Protein AF-A0A9E2QT73-F1 (afdb_monomer_lite)

pLDDT: mean 78.77, std 15.33, range [34.16, 94.44]

Structure (mmCIF, N/CA/C/O backbone):
data_AF-A0A9E2QT73-F1
#
_entry.id   AF-A0A9E2QT73-F1
#
loop_
_atom_site.group_PDB
_atom_site.id
_atom_site.type_symbol
_atom_site.label_atom_id
_atom_site.label_alt_id
_atom_site.label_comp_id
_atom_site.label_asym_id
_atom_site.label_entity_id
_atom_site.label_seq_id
_atom_site.pdbx_PDB_ins_code
_atom_site.Cartn_x
_atom_site.Cartn_y
_atom_site.Cartn_z
_atom_site.occupancy
_atom_site.B_iso_or_equiv
_atom_site.auth_seq_id
_atom_site.auth_comp_id
_atom_site.auth_asym_id
_atom_site.auth_atom_id
_atom_site.pdbx_PDB_model_num
ATOM 1 N N . MET A 1 1 ? 11.100 -9.241 -37.546 1.00 39.06 1 MET A N 1
ATOM 2 C CA . MET A 1 1 ? 12.299 -9.135 -36.689 1.00 39.06 1 MET A CA 1
ATOM 3 C C . MET A 1 1 ? 12.905 -7.767 -36.918 1.00 39.06 1 MET A C 1
ATOM 5 O O . MET A 1 1 ? 13.403 -7.531 -38.006 1.00 39.06 1 MET A O 1
ATOM 9 N N . SER A 1 2 ? 12.812 -6.866 -35.944 1.00 38.25 2 SER A N 1
ATOM 10 C CA . SER A 1 2 ? 13.601 -5.634 -35.948 1.00 38.25 2 SER A CA 1
ATOM 11 C C . SER A 1 2 ? 14.080 -5.405 -34.523 1.00 38.25 2 SER A C 1
ATOM 13 O O . SER A 1 2 ? 13.276 -5.146 -33.632 1.00 38.25 2 SER A O 1
ATOM 15 N N . LEU A 1 3 ? 15.379 -5.610 -34.315 1.00 46.97 3 LEU A N 1
ATOM 16 C CA . LEU A 1 3 ? 16.094 -5.148 -33.136 1.00 46.97 3 LEU A CA 1
ATOM 17 C C . LEU A 1 3 ? 16.350 -3.652 -33.320 1.00 46.97 3 LEU A C 1
ATOM 19 O O . LEU A 1 3 ? 16.903 -3.250 -34.341 1.00 46.97 3 LEU A O 1
ATOM 23 N N . ALA A 1 4 ? 16.018 -2.854 -32.312 1.00 46.84 4 ALA A N 1
ATOM 24 C CA . ALA A 1 4 ? 16.634 -1.553 -32.111 1.00 46.84 4 ALA A CA 1
ATOM 25 C C . ALA A 1 4 ? 16.942 -1.405 -30.619 1.00 46.84 4 ALA A C 1
ATOM 27 O O . ALA A 1 4 ? 16.081 -1.056 -29.817 1.00 46.84 4 ALA A O 1
ATOM 28 N N . ALA A 1 5 ? 18.185 -1.721 -30.268 1.00 57.91 5 ALA A N 1
ATOM 29 C CA . ALA A 1 5 ? 18.839 -1.241 -29.064 1.00 57.91 5 ALA A CA 1
ATOM 30 C C . ALA A 1 5 ? 20.018 -0.373 -29.521 1.00 57.91 5 ALA A C 1
ATOM 32 O O . ALA A 1 5 ? 20.923 -0.885 -30.174 1.00 57.91 5 ALA A O 1
ATOM 33 N N . CYS A 1 6 ? 19.957 0.930 -29.238 1.00 47.75 6 CYS A N 1
ATOM 34 C CA . CYS A 1 6 ? 21.064 1.901 -29.187 1.00 47.75 6 CYS A CA 1
ATOM 35 C C . CYS A 1 6 ? 20.409 3.266 -28.912 1.00 47.75 6 CYS A C 1
ATOM 37 O O . CYS A 1 6 ? 19.557 3.670 -29.690 1.00 47.75 6 CYS A O 1
ATOM 39 N N . GLY A 1 7 ? 20.684 4.050 -27.877 1.00 37.28 7 GLY A N 1
ATOM 40 C CA . GLY A 1 7 ? 21.705 4.073 -26.837 1.00 37.28 7 GLY A CA 1
ATOM 41 C C . GLY A 1 7 ? 21.760 5.520 -26.311 1.00 37.28 7 GLY A C 1
ATOM 42 O O . GLY A 1 7 ? 21.420 6.440 -27.051 1.00 37.28 7 GLY A O 1
ATOM 43 N N . GLY A 1 8 ? 22.182 5.743 -25.066 1.00 35.12 8 GLY A N 1
ATOM 44 C CA . GLY A 1 8 ? 22.506 7.092 -24.579 1.00 35.12 8 GLY A CA 1
ATOM 45 C C . GLY A 1 8 ? 22.304 7.244 -23.077 1.00 35.12 8 GLY A C 1
ATOM 46 O O . GLY A 1 8 ? 21.203 7.040 -22.592 1.00 35.12 8 GLY A O 1
ATOM 47 N N . GLY A 1 9 ? 23.385 7.548 -22.358 1.00 40.97 9 GLY A N 1
ATOM 48 C CA . GLY A 1 9 ? 23.463 7.583 -20.897 1.00 40.97 9 GLY A CA 1
ATOM 49 C C . GLY A 1 9 ? 22.450 8.498 -20.197 1.00 40.97 9 GLY A C 1
ATOM 50 O O . GLY A 1 9 ? 22.12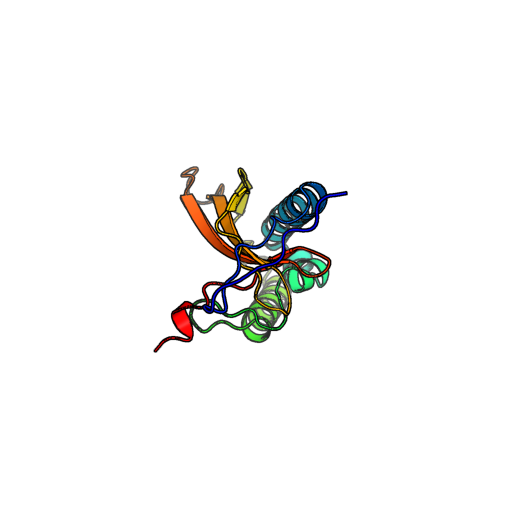6 9.581 -20.676 1.00 40.97 9 GLY A O 1
ATOM 51 N N . GLY A 1 10 ? 22.010 8.027 -19.032 1.00 42.69 10 GLY A N 1
ATOM 52 C CA . GLY A 1 10 ? 20.944 8.578 -18.199 1.00 42.69 10 GLY A CA 1
ATOM 53 C C . GLY A 1 10 ? 20.121 7.395 -17.702 1.00 42.69 10 GLY A C 1
ATOM 54 O O . GLY A 1 10 ? 19.388 6.799 -18.479 1.00 42.69 10 GLY A O 1
ATOM 55 N N . ASN A 1 11 ? 20.327 6.965 -16.458 1.00 47.38 11 ASN A N 1
ATOM 56 C CA . ASN A 1 11 ? 19.984 5.611 -15.988 1.00 47.38 11 ASN A CA 1
ATOM 57 C C . ASN A 1 11 ? 18.475 5.341 -15.798 1.00 47.38 11 ASN A C 1
ATOM 59 O O . ASN A 1 11 ? 18.111 4.316 -15.232 1.00 47.38 11 ASN A O 1
ATOM 63 N N . ASP A 1 12 ? 17.616 6.208 -16.330 1.00 50.91 12 ASP A N 1
ATOM 64 C CA . ASP A 1 12 ? 16.164 6.149 -16.215 1.00 50.91 12 ASP A CA 1
ATOM 65 C C . ASP A 1 12 ? 15.554 5.922 -17.602 1.00 50.91 12 ASP A C 1
ATOM 67 O O . ASP A 1 12 ? 15.065 6.836 -18.267 1.00 50.91 12 ASP A O 1
ATOM 71 N N . GLN A 1 13 ? 15.615 4.681 -18.086 1.00 58.97 13 GLN A N 1
ATOM 72 C CA . GLN A 1 13 ? 14.913 4.316 -19.316 1.00 58.97 13 GLN A CA 1
ATOM 73 C C . GLN A 1 13 ? 13.409 4.294 -19.037 1.00 58.97 13 GLN A C 1
ATOM 75 O O . GLN A 1 13 ? 12.972 3.696 -18.049 1.00 58.97 13 GLN A O 1
ATOM 80 N N . ALA A 1 14 ? 12.613 4.900 -19.925 1.00 66.25 14 ALA A N 1
ATOM 81 C CA . ALA A 1 14 ? 11.158 4.796 -19.868 1.00 66.25 14 ALA A CA 1
ATOM 82 C C . ALA A 1 14 ? 10.763 3.311 -19.784 1.00 66.25 14 ALA A C 1
ATOM 84 O O . ALA A 1 14 ? 11.056 2.512 -20.678 1.00 66.25 14 ALA A O 1
ATOM 85 N N . GLY A 1 15 ? 10.153 2.927 -18.664 1.00 69.31 15 GLY A N 1
ATOM 86 C CA . GLY A 1 15 ? 9.705 1.566 -18.426 1.00 69.31 15 GLY A CA 1
ATOM 87 C C . GLY A 1 15 ? 8.422 1.312 -19.203 1.00 69.31 15 GLY A C 1
ATOM 88 O O . GLY A 1 15 ? 7.517 2.145 -19.206 1.00 69.31 15 GLY A O 1
ATOM 89 N N . SER A 1 16 ? 8.311 0.149 -19.848 1.00 76.94 16 SER A N 1
ATOM 90 C CA . SER A 1 16 ? 7.001 -0.287 -20.343 1.00 76.94 16 SER A CA 1
ATOM 91 C C . SER A 1 16 ? 6.042 -0.405 -19.153 1.00 76.94 16 SER A C 1
ATOM 93 O O . SER A 1 16 ? 6.441 -0.945 -18.121 1.00 76.94 16 SER A O 1
ATOM 95 N N . PRO A 1 17 ? 4.802 0.095 -19.247 1.00 78.19 17 PRO A N 1
ATOM 96 C CA . PRO A 1 17 ? 3.877 0.036 -18.126 1.00 78.19 17 PRO A CA 1
ATOM 97 C C . PRO A 1 17 ? 3.588 -1.424 -17.724 1.00 78.19 17 PRO A C 1
ATOM 99 O O . PRO A 1 17 ? 3.612 -2.313 -18.585 1.00 78.19 17 PRO A O 1
ATOM 102 N N . PRO A 1 18 ? 3.294 -1.690 -16.437 1.00 84.69 18 PRO A N 1
ATOM 103 C CA . PRO A 1 18 ? 2.876 -3.011 -15.977 1.00 84.69 18 PRO A CA 1
ATOM 104 C C . PRO A 1 18 ? 1.661 -3.535 -16.761 1.00 84.69 18 PRO A C 1
ATOM 106 O O . PRO A 1 18 ? 0.837 -2.739 -17.225 1.00 84.69 18 PRO A O 1
ATOM 109 N N . PRO A 1 19 ? 1.488 -4.864 -16.884 1.00 86.25 19 PRO A N 1
ATOM 110 C CA . PRO A 1 19 ? 0.315 -5.430 -17.539 1.00 86.25 19 PRO A CA 1
ATOM 111 C C . PRO A 1 19 ? -0.967 -4.990 -16.822 1.00 86.25 19 PRO A C 1
ATOM 113 O O . PRO A 1 19 ? -1.040 -4.978 -15.591 1.00 86.25 19 PRO A O 1
ATOM 116 N N . SER A 1 20 ? -2.011 -4.674 -17.591 1.00 84.69 20 SER A N 1
ATOM 117 C CA . SER A 1 20 ? -3.290 -4.165 -17.066 1.00 84.69 20 SER A CA 1
ATOM 118 C C . SER A 1 20 ? -3.957 -5.108 -16.053 1.00 84.69 20 SER A C 1
ATOM 120 O O . SER A 1 20 ? -4.644 -4.657 -15.133 1.00 84.69 20 SER A O 1
ATOM 122 N N . SER A 1 21 ? -3.717 -6.417 -16.164 1.00 86.56 21 SER A N 1
ATOM 123 C CA . SER A 1 21 ? -4.156 -7.424 -15.192 1.00 86.56 21 SER A CA 1
ATOM 124 C C . SER A 1 21 ? -3.488 -7.266 -13.820 1.00 86.56 21 SER A C 1
ATOM 126 O O . SER A 1 21 ? -4.153 -7.413 -12.797 1.00 86.56 21 SER A O 1
ATOM 128 N N . ALA A 1 22 ? -2.198 -6.923 -13.770 1.00 87.50 22 ALA A N 1
ATOM 129 C CA . ALA A 1 22 ? -1.494 -6.680 -12.512 1.00 87.50 22 ALA A CA 1
ATOM 130 C C . ALA A 1 22 ? -1.978 -5.387 -11.847 1.00 87.50 22 ALA A C 1
ATOM 132 O O . ALA A 1 22 ? -2.186 -5.365 -10.635 1.00 87.50 22 ALA A O 1
ATOM 133 N N . VAL A 1 23 ? -2.222 -4.341 -12.646 1.00 84.69 23 VAL A N 1
ATOM 134 C CA . VAL A 1 23 ? -2.773 -3.070 -12.154 1.00 84.69 23 VAL A CA 1
ATOM 135 C C . VAL A 1 23 ? -4.158 -3.286 -11.555 1.00 84.69 23 VAL A C 1
ATOM 137 O O . VAL A 1 23 ? -4.369 -2.953 -10.398 1.00 84.69 23 VAL A O 1
ATOM 140 N N . SER A 1 24 ? -5.074 -3.920 -12.290 1.00 86.69 24 SER A N 1
ATOM 141 C CA . SER A 1 24 ? -6.435 -4.193 -11.800 1.00 86.69 24 SER A CA 1
ATOM 142 C C . SER A 1 24 ? -6.459 -5.081 -10.553 1.00 86.69 24 SER A C 1
ATOM 144 O O . SER A 1 24 ? -7.199 -4.786 -9.616 1.00 86.69 24 SER A O 1
ATOM 146 N N . THR A 1 25 ? -5.616 -6.118 -10.501 1.00 90.25 25 THR A N 1
ATOM 147 C CA . THR A 1 25 ? -5.480 -6.979 -9.314 1.00 90.25 25 THR A CA 1
ATOM 148 C C . THR A 1 25 ? -5.025 -6.172 -8.101 1.00 90.25 25 THR A C 1
ATOM 150 O O . THR A 1 25 ? -5.616 -6.279 -7.028 1.00 90.25 25 THR A O 1
ATOM 153 N N . PHE A 1 26 ? -4.006 -5.329 -8.271 1.00 89.56 26 PHE A N 1
ATOM 154 C CA . PHE A 1 26 ? -3.506 -4.476 -7.201 1.00 89.56 26 PHE A CA 1
ATOM 155 C C . PHE A 1 26 ? -4.533 -3.431 -6.760 1.00 89.56 26 PHE A C 1
ATOM 157 O O . PHE A 1 26 ? -4.752 -3.277 -5.564 1.00 89.56 26 PHE A O 1
ATOM 164 N N . SER A 1 27 ? -5.207 -2.754 -7.693 1.00 86.06 27 SER A N 1
ATOM 165 C CA . SER A 1 27 ? -6.247 -1.770 -7.376 1.00 86.06 27 SER A CA 1
ATOM 166 C C . SER A 1 27 ? -7.388 -2.389 -6.569 1.00 86.06 27 SER A C 1
ATOM 168 O O . SER A 1 27 ? -7.825 -1.803 -5.582 1.00 86.06 27 SER A O 1
ATOM 170 N N . ALA A 1 28 ? -7.838 -3.589 -6.948 1.00 86.88 28 ALA A N 1
ATOM 171 C CA . ALA A 1 28 ? -8.863 -4.318 -6.207 1.00 86.88 28 ALA A CA 1
ATOM 172 C C . ALA A 1 28 ? -8.372 -4.720 -4.807 1.00 86.88 28 ALA A C 1
ATOM 174 O O . ALA A 1 28 ? -9.081 -4.516 -3.820 1.00 86.88 28 ALA A O 1
ATOM 175 N N . ALA A 1 29 ? -7.144 -5.237 -4.704 1.00 88.94 29 ALA A N 1
ATOM 176 C CA . ALA A 1 29 ? -6.550 -5.621 -3.428 1.00 88.94 29 ALA A CA 1
ATOM 177 C C . ALA A 1 29 ? -6.371 -4.414 -2.493 1.00 88.94 29 ALA A C 1
ATOM 179 O O . ALA A 1 29 ? -6.749 -4.490 -1.327 1.00 88.94 29 ALA A O 1
ATOM 180 N N . LEU A 1 30 ? -5.889 -3.280 -3.006 1.00 87.62 30 LEU A N 1
ATOM 181 C CA . LEU A 1 30 ? -5.723 -2.044 -2.244 1.00 87.62 30 LEU A CA 1
ATOM 182 C C . LEU A 1 30 ? -7.066 -1.481 -1.773 1.00 87.62 30 LEU A C 1
ATOM 184 O O . LEU A 1 30 ? -7.213 -1.214 -0.586 1.00 87.62 30 LEU A O 1
ATOM 188 N N . ALA A 1 31 ? -8.063 -1.374 -2.656 1.00 83.81 31 ALA A N 1
ATOM 189 C CA . ALA A 1 31 ? -9.395 -0.901 -2.280 1.00 83.81 31 ALA A CA 1
ATOM 190 C C . ALA A 1 31 ? -10.047 -1.805 -1.219 1.00 83.81 31 ALA A C 1
ATOM 192 O O . ALA A 1 31 ? -10.559 -1.313 -0.215 1.00 83.81 31 ALA A O 1
ATOM 193 N N . SER A 1 32 ? -9.977 -3.129 -1.401 1.00 84.12 32 SER A N 1
ATOM 194 C CA . SER A 1 32 ? -10.517 -4.088 -0.429 1.00 84.12 32 SER A CA 1
ATOM 195 C C . SER A 1 32 ? -9.777 -4.049 0.911 1.00 84.12 32 SER A C 1
ATOM 197 O O . SER A 1 32 ? -10.399 -4.153 1.965 1.00 84.12 32 SER A O 1
ATOM 199 N N . GLY A 1 33 ? -8.458 -3.855 0.879 1.00 85.81 33 GLY A N 1
ATOM 200 C CA . GLY A 1 33 ? -7.627 -3.768 2.068 1.00 85.81 33 GLY A CA 1
ATOM 201 C C . GLY A 1 33 ? -7.896 -2.505 2.877 1.00 85.81 33 GLY A C 1
ATOM 202 O O . GLY A 1 33 ? -8.052 -2.600 4.089 1.00 85.81 33 GLY A O 1
ATOM 203 N N . VAL A 1 34 ? -8.034 -1.353 2.210 1.00 83.62 34 VAL A N 1
ATOM 204 C CA . VAL A 1 34 ? -8.408 -0.086 2.857 1.00 83.62 34 VAL A CA 1
ATOM 205 C C . VAL A 1 34 ? -9.799 -0.192 3.489 1.00 83.62 34 VAL A C 1
ATOM 207 O O . VAL A 1 34 ? -9.956 0.172 4.650 1.00 83.62 34 VAL A O 1
ATOM 210 N N . ALA A 1 35 ? -10.779 -0.771 2.787 1.00 80.62 35 ALA A N 1
ATOM 211 C CA . ALA A 1 35 ? -12.110 -1.006 3.349 1.00 80.62 35 ALA A CA 1
ATOM 212 C C . ALA A 1 35 ? -12.081 -1.949 4.569 1.00 80.62 35 ALA A C 1
ATOM 214 O O . ALA A 1 35 ? -12.852 -1.781 5.510 1.00 80.62 35 ALA A O 1
ATOM 215 N N . ALA A 1 36 ? -11.172 -2.929 4.591 1.00 82.44 36 ALA A N 1
ATOM 216 C CA . ALA A 1 36 ? -11.045 -3.866 5.705 1.00 82.44 36 ALA A CA 1
ATOM 217 C C . ALA A 1 36 ? -10.451 -3.236 6.981 1.00 82.44 36 ALA A C 1
ATOM 219 O O . ALA A 1 36 ? -10.651 -3.794 8.067 1.00 82.44 36 ALA A O 1
ATOM 220 N N . LEU A 1 37 ? -9.759 -2.088 6.886 1.00 83.06 37 LEU A N 1
ATOM 221 C CA . LEU A 1 37 ? -9.132 -1.408 8.033 1.00 83.06 37 LEU A CA 1
ATOM 222 C C . LEU A 1 37 ? -10.133 -1.001 9.115 1.00 83.06 37 LEU A C 1
ATOM 224 O O . LEU A 1 37 ? -9.748 -0.825 10.264 1.00 83.06 37 LEU A O 1
ATOM 228 N N . SER A 1 38 ? -11.425 -0.943 8.799 1.00 78.38 38 SER A N 1
ATOM 229 C CA . SER A 1 38 ? -12.483 -0.703 9.779 1.00 78.38 38 SER A CA 1
ATOM 230 C C . SER A 1 38 ? -12.716 -1.859 10.762 1.00 78.38 38 SER A C 1
ATOM 232 O O . SER A 1 38 ? -13.680 -1.844 11.523 1.00 78.38 38 SER A O 1
ATOM 234 N N . SER A 1 39 ? -11.893 -2.906 10.719 1.00 79.06 39 SER A N 1
ATOM 235 C CA . SER A 1 39 ? -11.992 -4.075 11.586 1.00 79.06 39 SER A CA 1
ATOM 236 C C . SER A 1 39 ? -10.618 -4.483 12.113 1.00 79.06 39 SER A C 1
ATOM 238 O O . SER A 1 39 ? -9.620 -4.406 11.397 1.00 79.06 39 SER A O 1
ATOM 240 N N . ALA A 1 40 ? -10.566 -5.018 13.338 1.00 79.81 40 ALA A N 1
ATOM 241 C CA . ALA A 1 40 ? -9.328 -5.546 13.920 1.00 79.81 40 ALA A CA 1
ATOM 242 C C . ALA A 1 40 ? -8.669 -6.627 13.037 1.00 79.81 40 ALA A C 1
ATOM 244 O O . ALA A 1 40 ? -7.446 -6.694 12.935 1.00 79.81 40 ALA A O 1
ATOM 245 N N . ALA A 1 41 ? -9.475 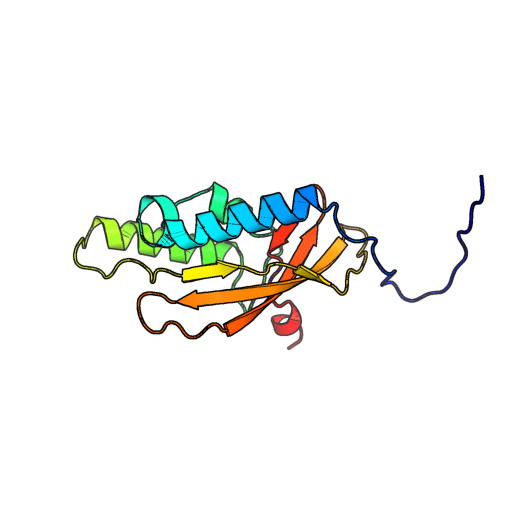-7.448 12.355 1.00 82.00 41 ALA A N 1
ATOM 246 C CA . ALA A 1 41 ? -8.980 -8.469 11.435 1.00 82.00 41 ALA A CA 1
ATOM 247 C C . ALA A 1 41 ? -8.327 -7.867 10.180 1.00 82.00 41 ALA A C 1
ATOM 249 O O . ALA A 1 41 ? -7.288 -8.352 9.736 1.00 82.00 41 ALA A O 1
ATOM 250 N N . GLY A 1 42 ? -8.910 -6.806 9.615 1.00 83.56 42 GLY A N 1
ATOM 251 C CA . GLY A 1 42 ? -8.326 -6.120 8.464 1.00 83.56 42 GLY A CA 1
ATOM 252 C C . GLY A 1 42 ? -7.072 -5.324 8.818 1.00 83.56 42 GLY A C 1
ATOM 253 O O . GLY A 1 42 ? -6.108 -5.360 8.057 1.00 83.56 42 GLY A O 1
ATOM 254 N N . LEU A 1 43 ? -7.030 -4.708 10.005 1.00 82.12 43 LEU A N 1
ATOM 255 C CA . LEU A 1 43 ? -5.833 -4.048 10.543 1.00 82.12 43 LEU A CA 1
ATOM 256 C C . LEU A 1 43 ? -4.648 -5.024 10.688 1.00 82.12 43 LEU A C 1
ATOM 258 O O . LEU A 1 43 ? -3.507 -4.662 10.416 1.00 82.12 43 LEU A O 1
ATOM 262 N N . ALA A 1 44 ? -4.907 -6.286 11.041 1.00 85.12 44 ALA A N 1
ATOM 263 C CA . ALA A 1 44 ? -3.888 -7.334 11.156 1.00 85.12 44 ALA A CA 1
ATOM 264 C C . ALA A 1 44 ? -3.635 -8.126 9.850 1.00 85.12 44 ALA A C 1
ATOM 266 O O . ALA A 1 44 ? -2.977 -9.170 9.869 1.00 85.12 44 ALA A O 1
ATOM 267 N N . SER A 1 45 ? -4.161 -7.675 8.706 1.00 88.62 45 SER A N 1
ATOM 268 C CA . SER A 1 45 ? -4.114 -8.440 7.456 1.00 88.62 45 SER A CA 1
ATOM 269 C C . SER A 1 45 ? -2.708 -8.515 6.852 1.00 88.62 45 SER A C 1
ATOM 271 O O . SER A 1 45 ? -2.163 -7.531 6.344 1.00 88.62 45 SER A O 1
ATOM 273 N N . ALA A 1 46 ? -2.150 -9.728 6.793 1.00 89.19 46 ALA A N 1
ATOM 274 C CA . ALA A 1 46 ? -0.897 -9.992 6.082 1.00 89.19 46 ALA A CA 1
ATOM 275 C C . ALA A 1 46 ? -1.006 -9.708 4.572 1.00 89.19 46 ALA A C 1
ATOM 277 O O . ALA A 1 46 ? -0.029 -9.288 3.953 1.00 89.19 46 ALA A O 1
ATOM 278 N N . ALA A 1 47 ? -2.194 -9.892 3.985 1.00 89.56 47 ALA A N 1
ATOM 279 C CA . ALA A 1 47 ? -2.441 -9.573 2.581 1.00 89.56 47 ALA A CA 1
ATOM 280 C C . ALA A 1 47 ? -2.365 -8.061 2.326 1.00 89.56 47 ALA A C 1
ATOM 282 O O . ALA A 1 47 ? -1.800 -7.641 1.320 1.00 89.56 47 ALA A O 1
ATOM 283 N N . PHE A 1 48 ? -2.860 -7.241 3.261 1.00 89.12 48 PHE A N 1
ATOM 284 C CA . PHE A 1 48 ? -2.715 -5.788 3.173 1.00 89.12 48 PHE A CA 1
ATOM 285 C C . PHE A 1 48 ? -1.254 -5.361 3.352 1.00 89.12 48 PHE A C 1
ATOM 287 O O . PHE A 1 48 ? -0.745 -4.547 2.586 1.00 89.12 48 PHE A O 1
ATOM 294 N N . ALA A 1 49 ? -0.535 -5.974 4.297 1.00 91.06 49 ALA A N 1
ATOM 295 C CA . ALA A 1 49 ? 0.889 -5.711 4.499 1.00 91.06 49 ALA A CA 1
ATOM 296 C C . ALA A 1 49 ? 1.756 -6.080 3.273 1.00 91.06 49 ALA A C 1
ATOM 298 O O . ALA A 1 49 ? 2.790 -5.455 3.028 1.00 91.06 49 ALA A O 1
ATOM 299 N N . ASP A 1 50 ? 1.364 -7.082 2.484 1.00 92.94 50 ASP A N 1
ATOM 300 C CA . ASP A 1 50 ? 2.068 -7.496 1.261 1.00 92.94 50 ASP A CA 1
ATOM 301 C C . ASP A 1 50 ? 1.881 -6.525 0.078 1.00 92.94 50 ASP A C 1
ATOM 303 O O . ASP A 1 50 ? 2.681 -6.550 -0.863 1.00 92.94 50 ASP A O 1
ATOM 307 N N . LEU A 1 51 ? 0.912 -5.602 0.163 1.00 92.44 51 LEU A N 1
ATOM 308 C CA . LEU A 1 51 ? 0.777 -4.497 -0.791 1.00 92.44 51 LEU A CA 1
ATOM 309 C C . LEU A 1 51 ? 1.914 -3.481 -0.680 1.00 92.44 51 LEU A C 1
ATOM 311 O O . LEU A 1 51 ? 2.141 -2.743 -1.631 1.00 92.44 51 LEU A O 1
ATOM 315 N N . PHE A 1 52 ? 2.634 -3.434 0.443 1.00 93.19 52 PHE A N 1
ATOM 316 C CA . PHE A 1 52 ? 3.771 -2.537 0.641 1.00 93.19 52 PHE A CA 1
ATOM 317 C C . PHE A 1 52 ? 5.066 -3.201 0.173 1.00 93.19 52 PHE A C 1
ATOM 319 O O . PHE A 1 52 ? 5.372 -4.339 0.556 1.00 93.19 52 PHE A O 1
ATOM 326 N N . ASP A 1 53 ? 5.854 -2.482 -0.620 1.00 93.75 53 ASP A N 1
ATOM 327 C CA . ASP A 1 53 ? 7.197 -2.897 -1.012 1.00 93.75 53 ASP A CA 1
ATOM 328 C C . ASP A 1 53 ? 8.116 -2.981 0.215 1.00 93.75 53 ASP A C 1
ATOM 330 O O . ASP A 1 53 ? 7.903 -2.308 1.226 1.00 93.75 53 ASP A O 1
ATOM 334 N N . ALA A 1 54 ? 9.143 -3.830 0.150 1.00 90.50 54 ALA A N 1
ATOM 335 C CA . ALA A 1 54 ? 10.129 -3.929 1.225 1.00 90.50 54 ALA A CA 1
ATOM 336 C C . ALA A 1 54 ? 10.854 -2.591 1.452 1.00 90.50 54 ALA A C 1
ATOM 338 O O . ALA A 1 54 ? 11.168 -2.257 2.593 1.00 90.50 54 ALA A O 1
ATOM 339 N N . ASN A 1 55 ? 11.030 -1.811 0.382 1.00 89.50 55 ASN A N 1
ATOM 340 C CA . ASN A 1 55 ? 11.647 -0.489 0.402 1.00 89.50 55 ASN A CA 1
ATOM 341 C C . ASN A 1 55 ? 10.614 0.642 0.528 1.00 89.50 55 ASN A C 1
ATOM 343 O O . ASN A 1 55 ? 10.920 1.783 0.187 1.00 89.50 55 ASN A O 1
ATOM 347 N N . PHE A 1 56 ? 9.387 0.346 0.973 1.00 90.94 56 PHE A N 1
ATOM 348 C CA . PHE A 1 56 ? 8.376 1.381 1.154 1.00 90.94 56 PHE A CA 1
ATOM 349 C C . PHE A 1 56 ? 8.874 2.470 2.107 1.00 90.94 56 PHE A C 1
ATOM 351 O O . PHE A 1 56 ? 9.272 2.174 3.241 1.00 90.94 56 PHE A O 1
ATOM 358 N N . LEU A 1 57 ? 8.784 3.714 1.645 1.00 89.50 57 LEU A N 1
ATOM 359 C CA . LEU A 1 57 ? 9.076 4.914 2.409 1.00 89.50 57 LEU A CA 1
ATOM 360 C C . LEU A 1 57 ? 8.155 6.038 1.938 1.00 89.50 57 LEU A C 1
ATOM 362 O O . LEU A 1 57 ? 8.134 6.371 0.756 1.00 89.50 57 LEU A O 1
ATOM 366 N N . ASP A 1 58 ? 7.402 6.604 2.874 1.00 86.25 58 ASP A N 1
ATOM 367 C CA . ASP A 1 58 ? 6.507 7.733 2.630 1.00 86.25 58 ASP A CA 1
ATOM 368 C C . ASP A 1 58 ? 6.503 8.637 3.865 1.00 86.25 58 ASP A C 1
ATOM 370 O O . ASP A 1 58 ? 6.197 8.169 4.962 1.00 86.25 58 ASP A O 1
ATOM 374 N N . ALA A 1 59 ? 6.917 9.900 3.731 1.00 83.88 59 ALA A N 1
ATOM 375 C CA . ALA A 1 59 ? 7.012 10.848 4.849 1.00 83.88 59 ALA A CA 1
ATOM 376 C C . ALA A 1 59 ? 7.702 10.262 6.111 1.00 83.88 59 ALA A C 1
ATOM 378 O O . ALA A 1 59 ? 7.178 10.335 7.225 1.00 83.88 59 ALA A O 1
ATOM 379 N N . ALA A 1 60 ? 8.869 9.627 5.931 1.00 83.44 60 ALA A N 1
ATOM 380 C CA . ALA A 1 60 ? 9.634 8.911 6.968 1.00 83.44 60 ALA A CA 1
ATOM 381 C C . ALA A 1 60 ? 8.951 7.665 7.582 1.00 83.44 60 ALA A C 1
ATOM 383 O O . ALA A 1 60 ? 9.478 7.058 8.520 1.00 83.44 60 ALA A O 1
ATOM 384 N N . ARG A 1 61 ? 7.802 7.229 7.053 1.00 86.75 61 ARG A N 1
ATOM 385 C CA . ARG A 1 61 ? 7.147 5.970 7.426 1.00 86.75 61 ARG A CA 1
ATOM 386 C C . ARG A 1 61 ? 7.648 4.837 6.549 1.00 86.75 61 ARG A C 1
ATOM 388 O O . ARG A 1 61 ? 7.434 4.822 5.344 1.00 86.75 61 ARG A O 1
ATOM 395 N N . THR A 1 62 ? 8.284 3.859 7.180 1.00 91.56 62 THR A N 1
ATOM 396 C CA . THR A 1 62 ? 8.673 2.597 6.542 1.00 91.56 62 THR A CA 1
ATOM 397 C C . THR A 1 62 ? 7.538 1.583 6.605 1.00 91.56 62 THR A C 1
ATOM 399 O O . THR A 1 62 ? 6.651 1.699 7.460 1.00 91.56 62 THR A O 1
ATOM 402 N N . LYS A 1 63 ? 7.609 0.525 5.784 1.00 91.12 63 LYS A N 1
ATOM 403 C CA . LYS A 1 63 ? 6.665 -0.605 5.850 1.00 91.12 63 LYS A CA 1
ATOM 404 C C . LYS A 1 63 ? 6.506 -1.121 7.279 1.00 91.12 63 LYS A C 1
ATOM 406 O O . LYS A 1 63 ? 5.387 -1.266 7.757 1.00 91.12 63 LYS A O 1
ATOM 411 N N . SER A 1 64 ? 7.631 -1.332 7.965 1.00 90.75 64 SER A N 1
ATOM 412 C CA . SER A 1 64 ? 7.662 -1.786 9.358 1.00 90.75 64 SER A CA 1
ATOM 413 C C . SER A 1 64 ? 6.854 -0.860 10.267 1.00 90.75 64 SER A C 1
ATOM 415 O O . SER A 1 64 ? 5.967 -1.325 10.980 1.00 90.75 64 SER A O 1
ATOM 417 N N . SER A 1 65 ? 7.078 0.456 10.172 1.00 91.12 65 SER A N 1
ATOM 418 C CA . SER A 1 65 ? 6.360 1.431 10.998 1.00 91.12 65 SER A CA 1
ATOM 419 C C . SER A 1 65 ? 4.850 1.452 10.732 1.00 91.12 65 SER A C 1
ATOM 421 O O . SER A 1 65 ? 4.076 1.544 11.682 1.00 91.12 65 SER A O 1
ATOM 423 N N . VAL A 1 66 ? 4.428 1.302 9.470 1.00 89.44 66 VAL A N 1
ATOM 424 C CA . VAL A 1 66 ? 3.008 1.221 9.097 1.00 89.44 66 VAL A CA 1
ATOM 425 C C . VAL A 1 66 ? 2.396 -0.059 9.657 1.00 89.44 66 VAL A C 1
ATOM 427 O O . VAL A 1 66 ? 1.392 -0.002 10.358 1.00 89.44 66 VAL A O 1
ATOM 430 N N . THR A 1 67 ? 3.025 -1.214 9.428 1.00 90.88 67 THR A N 1
ATOM 431 C CA . THR A 1 67 ? 2.508 -2.500 9.921 1.00 90.88 67 THR A CA 1
ATOM 432 C C . THR A 1 67 ? 2.469 -2.579 11.447 1.00 90.88 67 THR A C 1
ATOM 434 O O . THR A 1 67 ? 1.533 -3.146 12.002 1.00 90.88 67 THR A O 1
ATOM 437 N N . ALA A 1 68 ? 3.439 -1.972 12.139 1.00 90.19 68 ALA A N 1
ATOM 438 C CA . ALA A 1 68 ? 3.454 -1.906 13.596 1.00 90.19 68 ALA A CA 1
ATOM 439 C C . ALA A 1 68 ? 2.325 -1.017 14.135 1.00 90.19 68 ALA A C 1
ATOM 441 O O . ALA A 1 68 ? 1.672 -1.393 15.105 1.00 90.19 68 ALA A O 1
ATOM 442 N N . ALA A 1 69 ? 2.058 0.126 13.491 1.00 88.75 69 ALA A N 1
ATOM 443 C CA . ALA A 1 69 ? 0.935 0.988 13.850 1.00 88.75 69 ALA A CA 1
ATOM 444 C C . ALA A 1 69 ? -0.407 0.268 13.648 1.00 88.75 69 ALA A C 1
ATOM 446 O O . ALA A 1 69 ? -1.222 0.239 14.563 1.00 88.75 69 ALA A O 1
ATOM 447 N N . LEU A 1 70 ? -0.601 -0.399 12.506 1.00 87.88 70 LEU A N 1
ATOM 448 C CA . LEU A 1 70 ? -1.815 -1.179 12.244 1.00 87.88 70 LEU A CA 1
ATOM 449 C C . LEU A 1 70 ? -2.011 -2.312 13.266 1.00 87.88 70 LEU A C 1
ATOM 451 O O . LEU A 1 70 ? -3.123 -2.530 13.735 1.00 87.88 70 LEU A O 1
ATOM 455 N N . ALA A 1 71 ? -0.939 -3.003 13.669 1.00 87.69 71 ALA A N 1
ATOM 456 C CA . ALA A 1 71 ? -1.004 -4.042 14.698 1.00 87.69 71 ALA A CA 1
ATOM 457 C C . ALA A 1 71 ? -1.334 -3.483 16.095 1.00 87.69 71 ALA A C 1
ATOM 459 O O . ALA A 1 71 ? -2.067 -4.117 16.862 1.00 87.69 71 ALA A O 1
ATOM 460 N N . ALA A 1 72 ? -0.816 -2.297 16.427 1.00 86.62 72 ALA A N 1
ATOM 461 C CA . ALA A 1 72 ? -1.152 -1.601 17.665 1.00 86.62 72 ALA A CA 1
ATOM 462 C C . ALA A 1 72 ? -2.636 -1.201 17.685 1.00 86.62 72 ALA A C 1
ATOM 464 O O . ALA A 1 72 ? -3.323 -1.490 18.663 1.00 86.62 72 ALA A O 1
ATOM 465 N N . GLU A 1 73 ? -3.151 -0.647 16.583 1.00 84.38 73 GLU A N 1
ATOM 466 C CA . GLU A 1 73 ? -4.574 -0.316 16.426 1.00 84.38 73 GLU A CA 1
ATOM 467 C C . GLU A 1 73 ? -5.464 -1.563 16.476 1.00 84.38 73 GLU A C 1
ATOM 469 O O . GLU A 1 73 ? -6.490 -1.569 17.152 1.00 84.38 73 GLU A O 1
ATOM 474 N N . ALA A 1 74 ? -5.052 -2.666 15.840 1.00 84.50 74 ALA A N 1
ATOM 475 C CA . ALA A 1 74 ? -5.773 -3.935 15.920 1.00 84.50 74 ALA A CA 1
ATOM 476 C C . ALA A 1 74 ? -5.890 -4.428 17.371 1.00 84.50 74 ALA A C 1
ATOM 478 O O . ALA A 1 74 ? -6.952 -4.887 17.789 1.00 84.50 74 ALA A O 1
ATOM 479 N N . SER A 1 75 ? -4.807 -4.304 18.146 1.00 84.44 75 SER A N 1
ATOM 480 C CA . SER A 1 75 ? -4.776 -4.681 19.563 1.00 84.44 75 SER A CA 1
ATOM 481 C C . SER A 1 75 ? -5.646 -3.748 20.411 1.00 84.44 75 SER A C 1
ATOM 483 O O . SER A 1 75 ? -6.368 -4.211 21.292 1.00 84.44 75 SER A O 1
ATOM 485 N N . ALA A 1 76 ? -5.625 -2.442 20.127 1.00 81.56 76 ALA A N 1
ATOM 486 C CA . ALA A 1 76 ? -6.455 -1.446 20.802 1.00 81.56 76 ALA A CA 1
ATOM 487 C C . ALA A 1 76 ? -7.956 -1.681 20.545 1.00 81.56 76 ALA A C 1
ATOM 489 O O . ALA A 1 76 ? -8.748 -1.70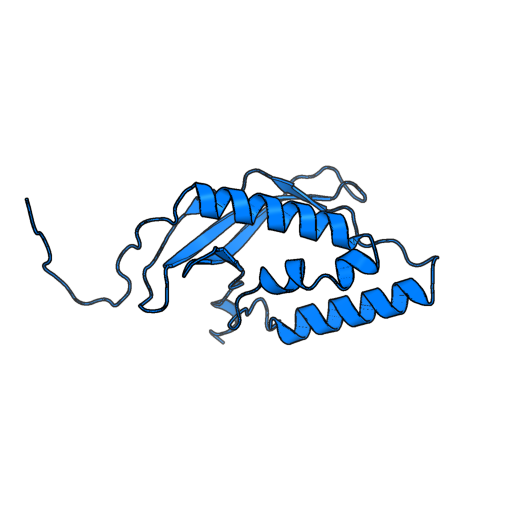0 21.487 1.00 81.56 76 ALA A O 1
ATOM 490 N N . ALA A 1 77 ? -8.336 -1.962 19.296 1.00 77.06 77 ALA A N 1
ATOM 491 C CA . ALA A 1 77 ? -9.710 -2.275 18.905 1.00 77.06 77 ALA A CA 1
ATOM 492 C C . ALA A 1 77 ? -10.248 -3.562 19.562 1.00 77.06 77 ALA A C 1
ATOM 494 O O . ALA A 1 77 ? -11.454 -3.704 19.755 1.00 77.06 77 ALA A O 1
ATOM 495 N N . GLN A 1 78 ? -9.372 -4.502 19.938 1.00 75.81 78 GLN A N 1
ATOM 496 C CA . GLN A 1 78 ? -9.764 -5.704 20.684 1.00 75.81 78 GLN A CA 1
ATOM 497 C C . GLN 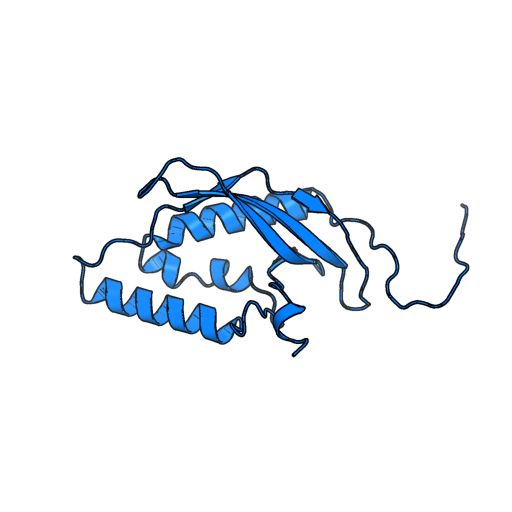A 1 78 ? -10.069 -5.428 22.161 1.00 75.81 78 GLN A C 1
ATOM 499 O O . GLN A 1 78 ? -10.892 -6.129 22.747 1.00 75.81 78 GLN A O 1
ATOM 504 N N . VAL A 1 79 ? -9.412 -4.436 22.773 1.00 75.62 79 VAL A N 1
ATOM 505 C CA . VAL A 1 79 ? -9.583 -4.108 24.201 1.00 75.62 79 VAL A CA 1
ATOM 506 C C . VAL A 1 79 ? -10.582 -2.977 24.450 1.00 75.62 79 VAL A C 1
ATOM 508 O O . VAL A 1 79 ? -11.046 -2.820 25.578 1.00 75.62 79 VAL A O 1
ATOM 511 N N . SER A 1 80 ? -10.936 -2.206 23.419 1.00 69.50 80 SER A N 1
ATOM 512 C CA . SER A 1 80 ? -11.928 -1.134 23.492 1.00 69.50 80 SER A CA 1
ATOM 513 C C . SER A 1 80 ? -12.871 -1.189 22.280 1.00 69.50 80 SER A C 1
ATOM 515 O O . SER A 1 80 ? -12.571 -0.604 21.240 1.00 69.50 80 SER A O 1
ATOM 517 N N . PRO A 1 81 ? -14.018 -1.885 22.394 1.00 62.47 81 PRO A N 1
ATOM 518 C CA . PRO A 1 81 ? -14.989 -2.002 21.302 1.00 62.47 81 PRO A CA 1
ATOM 519 C C . PRO A 1 81 ? -15.696 -0.676 20.964 1.00 62.47 81 PRO A C 1
ATOM 521 O O . PRO A 1 81 ? -16.349 -0.596 19.929 1.00 62.47 81 PRO A O 1
ATOM 524 N N . ASP A 1 82 ? -15.554 0.347 21.816 1.00 59.41 82 ASP A N 1
ATOM 525 C CA . ASP A 1 82 ? -16.093 1.699 21.617 1.00 59.41 82 ASP A CA 1
ATOM 526 C C . ASP A 1 82 ? -15.139 2.632 20.843 1.00 59.41 82 ASP A C 1
ATOM 528 O O . ASP A 1 82 ? -15.498 3.780 20.565 1.00 59.41 82 ASP A O 1
ATOM 532 N N . LEU A 1 83 ? -13.921 2.185 20.497 1.00 58.75 83 LEU A N 1
ATOM 533 C CA . LEU A 1 83 ? -13.057 2.958 19.604 1.00 58.75 83 LEU A CA 1
ATOM 534 C C . LEU A 1 83 ? -13.727 3.054 18.227 1.00 58.75 83 LEU A C 1
ATOM 536 O O . LEU A 1 83 ? -14.144 2.025 17.684 1.00 58.75 83 LEU A O 1
ATOM 540 N N . PRO A 1 84 ? -13.836 4.262 17.642 1.00 58.56 84 PRO A N 1
ATOM 541 C CA . PRO A 1 84 ? -14.399 4.402 16.313 1.00 58.56 84 PRO A CA 1
ATOM 542 C C . PRO A 1 84 ? -13.589 3.538 15.350 1.00 58.56 84 PRO A C 1
ATOM 544 O O . PRO A 1 84 ? -12.358 3.618 15.312 1.00 58.56 84 PRO A O 1
ATOM 547 N N . ALA A 1 85 ? -14.291 2.690 14.597 1.00 62.31 85 ALA A N 1
ATOM 548 C CA . ALA A 1 85 ? -13.692 1.937 13.511 1.00 62.31 85 ALA A CA 1
ATOM 549 C C . ALA A 1 85 ? -12.912 2.902 12.608 1.00 62.31 85 ALA A C 1
ATOM 551 O O . ALA A 1 85 ? -13.331 4.044 12.402 1.00 62.31 85 ALA A O 1
ATOM 552 N N . PHE A 1 86 ? -11.768 2.448 12.095 1.00 66.25 86 PHE A N 1
ATOM 553 C CA . PHE A 1 86 ? -10.981 3.210 11.129 1.00 66.25 86 PHE A CA 1
ATOM 554 C C . PHE A 1 86 ? -11.913 3.762 10.033 1.00 66.25 86 PHE A C 1
ATOM 556 O O . PHE A 1 86 ? -12.775 2.996 9.579 1.00 66.25 86 PHE A O 1
ATOM 563 N N . PRO A 1 87 ? -11.777 5.041 9.622 1.00 67.56 87 PRO A N 1
ATOM 564 C CA . PRO A 1 87 ? -12.710 5.645 8.683 1.00 67.56 87 PRO A CA 1
ATOM 565 C C . PRO A 1 87 ? -12.883 4.790 7.425 1.00 67.56 87 PRO A C 1
ATOM 567 O O . PRO A 1 87 ? -11.903 4.285 6.870 1.00 67.56 87 PRO A O 1
ATOM 570 N N . GLN A 1 88 ? -14.123 4.645 6.969 1.00 72.56 88 GLN A N 1
ATOM 571 C CA . GLN A 1 88 ? -14.511 3.994 5.727 1.00 72.56 88 GLN A CA 1
ATOM 572 C C . GLN A 1 88 ? -13.980 4.814 4.557 1.00 72.56 88 GLN A C 1
ATOM 574 O O . GLN A 1 88 ? -14.616 5.741 4.042 1.00 72.56 88 GLN A O 1
ATOM 579 N N . VAL A 1 89 ? -12.772 4.459 4.139 1.00 73.38 89 VAL A N 1
ATOM 580 C CA . VAL A 1 89 ? -12.114 5.060 2.993 1.00 73.38 89 VAL A CA 1
ATOM 581 C C . VAL A 1 89 ? -12.308 4.159 1.775 1.00 73.38 89 VAL A C 1
ATOM 583 O O . VAL A 1 89 ? -11.957 2.982 1.771 1.00 73.38 89 VAL A O 1
ATOM 586 N N . GLY A 1 90 ? -12.882 4.727 0.721 1.00 76.56 90 GLY A N 1
ATOM 587 C CA . GLY A 1 90 ? -12.999 4.109 -0.594 1.00 76.56 90 GLY A CA 1
ATOM 588 C C . GLY A 1 90 ? -11.883 4.578 -1.522 1.00 76.56 90 GLY A C 1
ATOM 589 O O . GLY A 1 90 ? -11.404 5.706 -1.408 1.00 76.56 90 GLY A O 1
ATOM 590 N N . MET A 1 91 ? -11.492 3.722 -2.466 1.00 81.50 91 MET A N 1
ATOM 591 C CA . MET A 1 91 ? -10.539 4.063 -3.522 1.00 81.50 91 MET A CA 1
ATOM 592 C C . MET A 1 91 ? -11.094 3.667 -4.893 1.00 81.50 91 MET A C 1
ATOM 594 O O . MET A 1 91 ? -11.607 2.564 -5.067 1.00 81.50 91 MET A O 1
ATOM 598 N N . SER A 1 92 ? -10.990 4.563 -5.872 1.00 82.56 92 SER A N 1
ATOM 599 C CA . SER A 1 92 ? -11.465 4.366 -7.248 1.00 82.56 92 SER A CA 1
ATOM 600 C C . SER A 1 92 ? -10.549 5.060 -8.264 1.00 82.56 92 SER A C 1
ATOM 602 O O . SER A 1 92 ? -9.586 5.720 -7.879 1.00 82.56 92 SER A O 1
ATOM 604 N N . ASN A 1 93 ? -10.813 4.888 -9.565 1.00 83.69 93 ASN A N 1
ATOM 605 C CA . ASN A 1 93 ? -10.068 5.527 -10.665 1.00 83.69 93 ASN A CA 1
ATOM 606 C C . ASN A 1 93 ? -8.540 5.349 -10.589 1.00 83.69 93 ASN A C 1
ATOM 608 O O . ASN A 1 93 ? -7.780 6.266 -10.901 1.00 83.69 93 ASN A O 1
ATOM 612 N N . VAL A 1 94 ? -8.085 4.171 -10.154 1.00 84.12 94 VAL A N 1
ATOM 613 C CA . VAL A 1 94 ? -6.655 3.882 -10.038 1.00 84.12 94 VAL A CA 1
ATOM 614 C C . VAL A 1 94 ? -6.027 3.803 -11.430 1.00 84.12 94 VAL A C 1
ATOM 616 O O . VAL A 1 94 ? -6.485 3.050 -12.288 1.00 84.12 94 VAL A O 1
ATOM 619 N N . SER A 1 95 ? -4.958 4.560 -11.644 1.00 85.94 95 SER A N 1
ATOM 620 C CA . SER A 1 95 ? -4.190 4.595 -12.889 1.00 85.94 95 SER A CA 1
ATOM 621 C C . SER A 1 95 ? -2.695 4.674 -12.596 1.00 85.94 95 SER A C 1
ATOM 623 O O . SER A 1 95 ? -2.297 5.178 -11.545 1.00 85.94 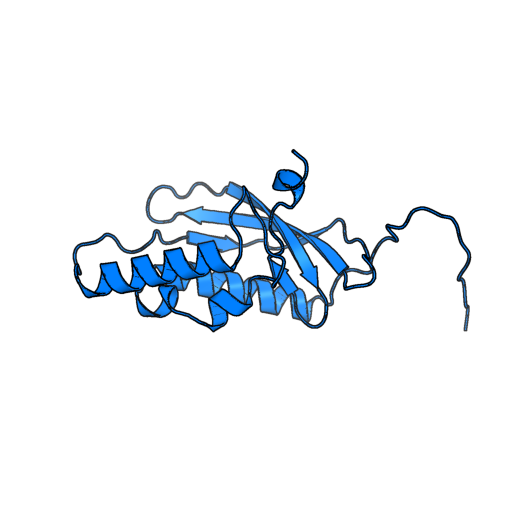95 SER A O 1
ATOM 625 N N . LEU A 1 96 ? -1.876 4.147 -13.511 1.00 87.94 96 LEU A N 1
ATOM 626 C CA . LEU A 1 96 ? -0.418 4.242 -13.451 1.00 87.94 96 LEU A CA 1
ATOM 627 C C . LEU A 1 96 ? 0.101 5.080 -14.623 1.00 87.94 96 LEU A C 1
ATOM 629 O O . LEU A 1 96 ? -0.276 4.836 -15.770 1.00 87.94 96 LEU A O 1
ATOM 633 N N . SER A 1 97 ? 0.987 6.024 -14.331 1.00 88.31 97 SER A N 1
ATOM 634 C CA . SER A 1 97 ? 1.688 6.880 -15.291 1.00 88.31 97 SER A CA 1
ATOM 635 C C . SER A 1 97 ? 3.180 6.957 -14.958 1.00 88.31 97 SER A C 1
ATOM 637 O O . SER A 1 97 ? 3.627 6.426 -13.940 1.00 88.31 97 SER A O 1
ATOM 639 N N . ASP A 1 98 ? 3.956 7.615 -15.823 1.00 88.88 98 ASP A N 1
ATOM 640 C CA . ASP A 1 98 ? 5.357 7.989 -15.565 1.00 88.88 98 ASP A CA 1
ATOM 641 C C . ASP A 1 98 ? 6.223 6.816 -15.084 1.00 88.88 98 ASP A C 1
ATOM 643 O O . ASP A 1 98 ? 6.885 6.879 -14.046 1.00 88.88 98 ASP A O 1
ATOM 647 N N . CYS A 1 99 ? 6.149 5.703 -15.816 1.00 90.00 99 CYS A N 1
ATOM 648 C CA . CYS A 1 99 ? 6.870 4.485 -15.484 1.00 90.00 99 CYS A CA 1
ATOM 649 C C . CYS A 1 99 ? 8.341 4.564 -15.916 1.00 90.00 99 CYS A C 1
ATOM 651 O O . CYS A 1 99 ? 8.647 4.768 -17.092 1.00 90.00 99 CYS A O 1
ATOM 653 N N . THR A 1 100 ? 9.243 4.299 -14.977 1.00 88.75 100 THR A N 1
ATOM 654 C CA . THR A 1 100 ? 10.696 4.258 -15.167 1.00 88.75 100 THR A CA 1
ATOM 655 C C . THR A 1 100 ? 11.221 2.875 -14.811 1.00 88.75 100 THR A C 1
ATOM 657 O O . THR A 1 100 ? 10.847 2.301 -13.788 1.00 88.75 100 THR A O 1
ATOM 660 N N . ASN A 1 101 ? 12.091 2.318 -15.649 1.00 87.75 101 ASN A N 1
ATOM 661 C CA . ASN A 1 101 ? 12.794 1.081 -15.335 1.00 87.75 101 ASN A CA 1
ATOM 662 C C . ASN A 1 101 ? 14.035 1.394 -14.491 1.00 87.75 101 ASN A C 1
ATOM 664 O O . ASN A 1 101 ? 14.914 2.116 -14.950 1.00 87.75 101 ASN A O 1
ATOM 668 N N . THR A 1 102 ? 14.111 0.832 -13.285 1.00 84.62 102 THR A N 1
ATOM 669 C CA . THR A 1 102 ? 15.201 1.082 -12.327 1.00 84.62 102 THR A CA 1
ATOM 670 C C . THR A 1 102 ? 16.202 -0.075 -12.244 1.00 84.62 102 THR A C 1
ATOM 672 O O . THR A 1 102 ? 16.992 -0.133 -11.308 1.00 84.62 102 THR A O 1
ATOM 675 N N . GLY A 1 103 ? 16.138 -1.055 -13.153 1.00 82.75 103 GLY A N 1
ATOM 676 C CA . GLY A 1 103 ? 16.941 -2.286 -13.113 1.00 82.75 103 GLY A CA 1
ATOM 677 C C . GLY A 1 103 ? 16.380 -3.359 -12.172 1.00 82.75 103 GLY A C 1
ATOM 678 O O . GLY A 1 103 ? 16.295 -4.521 -12.560 1.00 82.75 103 GLY A O 1
ATOM 679 N N . ASP A 1 104 ? 15.897 -2.956 -10.996 1.00 81.75 104 ASP A N 1
ATOM 680 C CA . ASP A 1 104 ? 15.268 -3.837 -9.995 1.00 81.75 104 ASP A CA 1
ATOM 681 C C . ASP A 1 104 ? 13.736 -3.927 -10.120 1.00 81.75 104 ASP A C 1
ATOM 683 O O . ASP A 1 104 ? 13.056 -4.486 -9.259 1.00 81.75 104 ASP A O 1
ATOM 687 N N . GLY A 1 105 ? 13.169 -3.340 -11.173 1.00 87.81 105 GLY A N 1
ATOM 688 C CA . GLY A 1 105 ? 11.734 -3.292 -11.420 1.00 87.81 105 GLY A CA 1
ATOM 689 C C . GLY A 1 105 ? 11.321 -2.038 -12.181 1.00 87.81 105 GLY A C 1
ATOM 690 O O . GLY A 1 105 ? 12.148 -1.245 -12.630 1.00 87.81 105 GLY A O 1
ATOM 691 N N . ILE A 1 106 ? 10.011 -1.867 -12.326 1.00 90.50 106 ILE A N 1
ATOM 692 C CA . ILE A 1 106 ? 9.401 -0.714 -12.987 1.00 90.50 106 ILE A CA 1
ATOM 693 C C . ILE A 1 106 ? 8.706 0.122 -11.922 1.00 90.50 106 ILE A C 1
ATOM 695 O O . ILE A 1 106 ? 7.780 -0.355 -11.268 1.00 90.50 106 ILE A O 1
ATOM 699 N N . VAL A 1 107 ? 9.155 1.356 -11.729 1.00 91.06 107 VAL A N 1
ATOM 700 C CA . VAL A 1 107 ? 8.552 2.299 -10.786 1.00 91.06 107 VAL A CA 1
ATOM 701 C C . VAL A 1 107 ? 7.624 3.228 -11.550 1.00 91.06 107 VAL A C 1
ATOM 703 O O . VAL A 1 107 ? 8.065 3.885 -12.482 1.00 91.06 107 VAL A O 1
ATOM 706 N N . CYS A 1 108 ? 6.357 3.299 -11.157 1.00 91.19 108 CYS A N 1
ATOM 707 C CA . CYS A 1 108 ? 5.356 4.170 -11.772 1.00 91.19 108 CYS A CA 1
ATOM 708 C C . CYS A 1 108 ? 4.767 5.130 -10.735 1.00 91.19 108 CYS A C 1
ATOM 710 O O . CYS A 1 108 ? 4.734 4.834 -9.537 1.00 91.19 108 CYS A O 1
ATOM 712 N N . THR A 1 109 ? 4.244 6.263 -11.194 1.00 90.81 109 THR A N 1
ATOM 713 C CA . THR A 1 109 ? 3.316 7.083 -10.412 1.00 90.81 109 THR A CA 1
ATOM 714 C C . THR A 1 109 ? 1.940 6.431 -10.451 1.00 90.81 109 THR A C 1
ATOM 716 O O . THR A 1 109 ? 1.401 6.189 -11.525 1.00 90.81 109 THR A O 1
ATOM 719 N N . MET A 1 110 ? 1.356 6.149 -9.291 1.00 90.19 110 MET A N 1
ATOM 720 C CA . MET A 1 110 ? -0.053 5.803 -9.167 1.00 90.19 110 MET A CA 1
ATOM 721 C C . MET A 1 110 ? -0.861 7.054 -8.854 1.00 90.19 110 MET A C 1
ATOM 723 O O . MET A 1 110 ? -0.491 7.818 -7.967 1.00 90.19 110 MET A O 1
ATOM 727 N N . THR A 1 111 ? -1.995 7.217 -9.525 1.00 89.44 111 THR A N 1
ATOM 728 C CA . THR A 1 111 ? -3.037 8.182 -9.168 1.00 89.44 111 THR A CA 1
ATOM 729 C C . THR A 1 111 ? -4.330 7.437 -8.872 1.00 89.44 111 THR A C 1
ATOM 731 O O . THR A 1 111 ? -4.698 6.529 -9.614 1.00 89.44 111 THR A O 1
ATOM 734 N N . ALA A 1 112 ? -5.020 7.807 -7.798 1.00 87.00 112 ALA A N 1
ATOM 735 C CA . ALA A 1 112 ? -6.315 7.258 -7.420 1.00 87.00 112 ALA A CA 1
ATOM 736 C C . ALA A 1 112 ? -7.226 8.355 -6.864 1.00 87.00 112 ALA A C 1
ATOM 738 O O . ALA A 1 112 ? -6.763 9.391 -6.393 1.00 87.00 112 ALA A O 1
ATOM 739 N N . THR A 1 113 ? -8.529 8.114 -6.882 1.00 88.06 113 THR A N 1
ATOM 740 C CA . THR A 1 113 ? -9.517 8.932 -6.183 1.00 88.06 113 THR A CA 1
ATOM 741 C C . THR A 1 113 ? -9.855 8.270 -4.855 1.00 88.06 113 THR A C 1
ATOM 743 O O . THR A 1 113 ? -10.273 7.113 -4.835 1.00 88.06 113 THR A O 1
ATOM 746 N N . VAL A 1 114 ? -9.689 9.003 -3.760 1.00 84.56 114 VAL A N 1
ATOM 747 C CA . VAL A 1 114 ? -9.990 8.559 -2.399 1.00 84.56 114 VAL A CA 1
ATOM 748 C C . VAL A 1 114 ? -11.230 9.289 -1.892 1.00 84.56 114 VAL A C 1
ATOM 750 O O . VAL A 1 114 ? -11.349 10.499 -2.063 1.00 84.56 114 VAL A O 1
ATOM 753 N N . THR A 1 115 ? -12.152 8.557 -1.273 1.00 82.94 115 THR A N 1
ATOM 754 C CA . THR A 1 115 ? -13.399 9.090 -0.700 1.00 82.94 115 THR A CA 1
ATOM 755 C C . THR A 1 115 ? -13.525 8.657 0.751 1.00 82.94 115 THR A C 1
ATOM 757 O O . THR A 1 115 ? -13.338 7.475 1.026 1.00 82.94 115 THR A O 1
ATOM 760 N N . ASN A 1 116 ? -13.879 9.557 1.669 1.00 75.06 116 ASN A N 1
ATOM 761 C CA . ASN A 1 116 ? -14.119 9.212 3.073 1.00 75.06 116 ASN A CA 1
ATOM 762 C C . ASN A 1 116 ? -15.617 9.293 3.392 1.00 75.06 116 ASN A C 1
ATOM 764 O O . ASN A 1 116 ? -16.134 10.356 3.718 1.00 75.06 116 ASN A O 1
ATOM 768 N N . ALA A 1 117 ? -16.318 8.163 3.326 1.00 67.81 117 ALA A N 1
ATOM 769 C CA . ALA A 1 117 ? -17.772 8.148 3.477 1.00 67.81 117 ALA A CA 1
ATOM 770 C C . ALA A 1 117 ? -18.262 8.541 4.887 1.00 67.81 117 ALA A C 1
ATOM 772 O O . ALA A 1 117 ? -19.427 8.907 5.029 1.00 67.81 117 ALA A O 1
ATOM 773 N N . ASP A 1 118 ? -17.390 8.499 5.901 1.00 64.12 118 ASP A N 1
ATOM 774 C CA . ASP A 1 118 ? -17.756 8.761 7.298 1.00 64.12 118 ASP A CA 1
ATOM 775 C C . ASP A 1 118 ? -17.725 10.246 7.673 1.00 64.12 118 ASP A C 1
ATOM 777 O O . ASP A 1 118 ? -18.429 10.666 8.592 1.00 64.12 118 ASP A O 1
ATOM 781 N N . VAL A 1 119 ? -16.896 11.044 6.992 1.00 60.22 119 VAL A N 1
ATOM 782 C CA . VAL A 1 119 ? -16.676 12.461 7.334 1.00 60.22 119 VAL A CA 1
ATOM 783 C C . VAL A 1 119 ? -17.192 13.390 6.239 1.00 60.22 119 VAL A C 1
ATOM 785 O O . VAL A 1 119 ? -17.852 14.378 6.555 1.00 60.22 119 VAL A O 1
ATOM 788 N N . ASP A 1 120 ? -16.908 13.092 4.965 1.00 62.19 120 ASP A N 1
ATOM 789 C CA . ASP A 1 120 ? -17.331 13.914 3.828 1.00 62.19 120 ASP A CA 1
ATOM 790 C C . ASP A 1 120 ? -17.212 13.142 2.498 1.00 62.19 120 ASP A C 1
ATOM 792 O O . ASP A 1 120 ? -16.183 12.551 2.177 1.00 62.19 120 ASP A O 1
ATOM 796 N N . THR A 1 121 ? -18.245 13.212 1.656 1.00 62.06 121 THR A N 1
ATOM 797 C CA . THR A 1 121 ? -18.244 12.621 0.303 1.00 62.06 121 THR A CA 1
ATOM 798 C C . THR A 1 121 ? -17.266 13.289 -0.676 1.00 62.06 121 THR A C 1
ATOM 800 O O . THR A 1 121 ? -17.217 12.913 -1.852 1.00 62.06 121 THR A O 1
ATOM 803 N N . THR A 1 122 ? -16.479 14.273 -0.230 1.00 70.56 122 THR A N 1
ATOM 804 C CA . THR A 1 122 ? -15.428 14.879 -1.046 1.00 70.56 122 THR A CA 1
ATOM 805 C C . THR A 1 122 ? -14.414 13.832 -1.493 1.00 70.56 122 THR A C 1
ATOM 807 O O . THR A 1 122 ? -13.775 13.117 -0.721 1.00 70.56 122 THR A O 1
ATOM 810 N N . SER A 1 123 ? -14.287 13.745 -2.811 1.00 79.06 123 SER A N 1
ATOM 811 C CA . SER A 1 123 ? -13.310 12.911 -3.488 1.00 79.06 123 SER A CA 1
ATOM 812 C C . SER A 1 123 ? -12.007 13.686 -3.621 1.00 79.06 123 SER A C 1
ATOM 814 O O . SER A 1 123 ? -12.000 14.780 -4.185 1.00 79.06 123 SER A O 1
ATOM 816 N N . VAL A 1 124 ? -10.905 13.122 -3.137 1.00 85.25 124 VAL A N 1
ATOM 817 C CA . VAL A 1 124 ? -9.569 13.715 -3.268 1.00 85.25 124 VAL A CA 1
ATOM 818 C C . VAL A 1 124 ? -8.690 12.862 -4.169 1.00 85.25 124 VAL A C 1
ATOM 820 O O . VAL A 1 124 ? -8.767 11.633 -4.161 1.00 85.25 124 VAL A O 1
ATOM 823 N N . THR A 1 125 ? -7.842 13.514 -4.959 1.00 86.25 125 THR A N 1
ATOM 824 C CA . THR A 1 125 ? -6.832 12.816 -5.756 1.00 86.25 125 THR A CA 1
ATOM 825 C C . THR A 1 125 ? -5.650 12.459 -4.864 1.00 86.25 125 THR A C 1
ATOM 827 O O . THR A 1 125 ? -5.038 13.328 -4.250 1.00 86.25 125 THR A O 1
ATOM 830 N N . PHE A 1 126 ? -5.325 11.174 -4.816 1.00 85.06 126 PHE A N 1
ATOM 831 C CA . PHE A 1 126 ? -4.171 10.609 -4.135 1.00 85.06 126 PHE A CA 1
ATOM 832 C C . PHE A 1 126 ? -3.128 10.185 -5.165 1.00 85.06 126 PHE A C 1
ATOM 834 O O . PHE A 1 126 ? -3.459 9.510 -6.142 1.00 85.06 126 PHE A O 1
ATOM 841 N N . THR A 1 127 ? -1.869 10.545 -4.931 1.00 88.69 127 THR A N 1
ATOM 842 C CA . THR A 1 127 ? -0.742 10.131 -5.768 1.00 88.69 127 THR A CA 1
ATOM 843 C C . THR A 1 127 ? 0.364 9.524 -4.927 1.00 88.69 127 THR A C 1
ATOM 845 O O . THR A 1 127 ? 0.707 10.063 -3.882 1.00 88.69 127 THR A O 1
ATOM 848 N N . THR A 1 128 ? 0.957 8.430 -5.393 1.00 90.81 128 THR A N 1
ATOM 849 C CA . THR A 1 128 ? 2.098 7.783 -4.727 1.00 90.81 128 THR A CA 1
ATOM 850 C C . THR A 1 128 ? 2.944 7.027 -5.746 1.00 90.81 128 THR A C 1
ATOM 852 O O . THR A 1 128 ? 2.504 6.815 -6.876 1.00 90.81 128 THR A O 1
ATOM 855 N N . LYS A 1 129 ? 4.153 6.597 -5.382 1.00 92.38 129 LYS A N 1
ATOM 856 C CA . LYS A 1 129 ? 4.941 5.701 -6.236 1.00 92.38 129 LYS A CA 1
ATOM 857 C C . LYS A 1 129 ? 4.600 4.248 -5.944 1.00 92.38 129 LY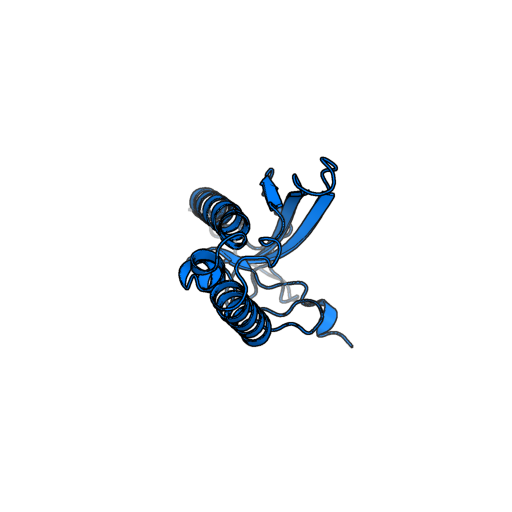S A C 1
ATOM 859 O O . LYS A 1 129 ? 4.413 3.843 -4.796 1.00 92.38 129 LYS A O 1
ATOM 864 N N . VAL A 1 130 ? 4.565 3.449 -7.002 1.00 92.94 130 VAL A N 1
ATOM 865 C CA . VAL A 1 130 ? 4.446 1.992 -6.937 1.00 92.94 130 VAL A CA 1
ATOM 866 C C . VAL A 1 130 ? 5.596 1.345 -7.687 1.00 92.94 130 VAL A C 1
ATOM 868 O O . VAL A 1 130 ? 6.117 1.918 -8.641 1.00 92.94 130 VAL A O 1
ATOM 871 N N . ARG A 1 131 ? 5.970 0.136 -7.282 1.00 93.25 131 ARG A N 1
ATOM 872 C CA . ARG A 1 131 ? 6.947 -0.700 -7.973 1.00 93.25 131 ARG A CA 1
ATOM 873 C C . ARG A 1 131 ? 6.272 -1.954 -8.510 1.00 93.25 131 ARG A C 1
ATOM 875 O O . ARG A 1 131 ? 5.451 -2.561 -7.827 1.00 93.25 131 ARG A O 1
ATOM 882 N N . TYR A 1 132 ? 6.643 -2.348 -9.720 1.00 92.94 132 TYR A N 1
ATOM 883 C CA . TYR A 1 132 ? 6.267 -3.603 -10.352 1.00 92.94 132 TYR A CA 1
ATOM 884 C C . TYR A 1 132 ? 7.511 -4.453 -10.622 1.00 92.94 132 TYR A C 1
ATOM 886 O O . TYR A 1 132 ? 8.415 -4.030 -11.343 1.00 92.94 132 TYR A O 1
ATOM 894 N N . THR A 1 133 ? 7.533 -5.657 -10.055 1.00 90.12 133 THR A N 1
ATOM 895 C CA . THR A 1 133 ? 8.547 -6.699 -10.304 1.00 90.12 133 THR A CA 1
ATOM 896 C C . THR A 1 133 ? 7.887 -7.930 -10.924 1.00 90.12 133 THR A C 1
ATOM 898 O O . THR A 1 133 ? 8.161 -8.312 -12.055 1.00 90.12 133 THR A O 1
ATOM 901 N N . ASP A 1 134 ? 6.948 -8.491 -10.176 1.00 88.69 134 ASP A N 1
ATOM 902 C CA . ASP A 1 134 ? 6.083 -9.638 -10.469 1.00 88.69 134 ASP A CA 1
ATOM 903 C C . ASP A 1 134 ? 4.615 -9.292 -10.157 1.00 88.69 134 ASP A C 1
ATOM 905 O O . ASP A 1 134 ? 3.685 -9.777 -10.798 1.00 88.69 134 ASP A O 1
ATOM 909 N N . LYS A 1 135 ? 4.420 -8.380 -9.202 1.00 91.62 135 LYS A N 1
ATOM 910 C CA . LYS A 1 135 ? 3.164 -7.717 -8.866 1.00 91.62 135 LYS A CA 1
ATOM 911 C C . LYS A 1 135 ? 3.426 -6.259 -8.511 1.00 91.62 135 LYS A C 1
ATOM 913 O O . LYS A 1 135 ? 4.566 -5.867 -8.270 1.00 91.62 135 LYS A O 1
ATOM 918 N N . VAL A 1 136 ? 2.365 -5.459 -8.494 1.00 93.06 136 VAL A N 1
ATOM 919 C CA . VAL A 1 136 ? 2.443 -4.047 -8.108 1.00 93.06 136 VAL A CA 1
ATOM 920 C C . VAL A 1 136 ? 2.431 -3.940 -6.582 1.00 93.06 136 VAL A C 1
ATOM 922 O O . VAL A 1 136 ? 1.634 -4.609 -5.922 1.00 93.06 136 VAL A O 1
ATOM 925 N N . ARG A 1 137 ? 3.314 -3.111 -6.025 1.00 94.44 137 ARG A N 1
ATOM 926 C CA . ARG A 1 137 ? 3.397 -2.791 -4.595 1.00 94.44 137 ARG A CA 1
ATOM 927 C C . ARG A 1 137 ? 3.599 -1.293 -4.381 1.00 94.44 137 ARG A C 1
ATOM 929 O O . ARG A 1 137 ? 4.236 -0.633 -5.197 1.00 94.44 137 ARG A O 1
ATOM 936 N N . LEU A 1 138 ? 3.090 -0.760 -3.274 1.00 93.75 138 LEU A N 1
ATOM 937 C CA . LEU A 1 138 ? 3.325 0.611 -2.827 1.00 93.75 138 LEU A CA 1
ATOM 938 C C . LEU A 1 138 ? 4.802 0.800 -2.496 1.00 93.75 138 LEU A C 1
ATOM 940 O O . LEU A 1 138 ? 5.342 0.095 -1.647 1.00 93.75 138 LEU A O 1
ATOM 944 N N . LEU A 1 139 ? 5.427 1.779 -3.140 1.00 92.31 139 LEU A N 1
ATOM 945 C CA . LEU A 1 139 ? 6.777 2.235 -2.830 1.00 92.31 139 LEU A CA 1
ATOM 946 C C . LEU A 1 139 ? 6.741 3.474 -1.916 1.00 92.31 139 LEU A C 1
ATOM 948 O O . LEU A 1 139 ? 7.641 3.649 -1.106 1.00 92.31 139 LEU A O 1
ATOM 952 N N . GLY A 1 140 ? 5.669 4.272 -1.972 1.00 86.69 140 GLY A N 1
ATOM 953 C CA . GLY A 1 140 ? 5.529 5.489 -1.165 1.00 86.69 140 GLY A CA 1
ATOM 954 C C . GLY A 1 140 ? 6.217 6.698 -1.800 1.00 86.69 140 GLY A C 1
ATOM 955 O O . GLY A 1 140 ? 6.919 6.564 -2.807 1.00 86.69 140 GLY A O 1
ATOM 956 N N . ASP A 1 141 ? 5.986 7.891 -1.251 1.00 77.81 141 ASP A N 1
ATOM 957 C CA . ASP A 1 141 ? 6.696 9.092 -1.690 1.00 77.81 141 ASP A CA 1
ATOM 958 C C . ASP A 1 141 ? 8.166 9.068 -1.232 1.00 77.81 141 ASP A C 1
ATOM 960 O O . ASP A 1 141 ? 8.521 9.429 -0.107 1.00 77.81 141 ASP A O 1
ATOM 964 N N . GLN A 1 142 ? 9.036 8.646 -2.150 1.00 68.31 142 GLN A N 1
ATOM 965 C CA . GLN A 1 142 ? 10.481 8.552 -1.940 1.00 68.31 142 GLN A CA 1
ATOM 966 C C . GLN A 1 142 ? 11.150 9.926 -1.745 1.00 68.31 142 GLN A C 1
ATOM 968 O O . GLN A 1 142 ? 12.316 9.966 -1.356 1.00 68.31 142 GLN A O 1
ATOM 973 N N . SER A 1 143 ? 10.436 11.041 -1.965 1.00 58.62 143 SER A N 1
ATOM 974 C CA . SER A 1 143 ? 10.949 12.410 -1.789 1.00 58.62 143 SER A CA 1
ATOM 975 C C . SER A 1 143 ? 11.383 12.706 -0.353 1.00 58.62 143 SER A C 1
ATOM 977 O O . SER A 1 143 ? 12.250 13.540 -0.132 1.00 58.62 143 SER A O 1
ATOM 979 N N . ALA A 1 144 ? 10.842 11.990 0.638 1.00 46.62 144 ALA A N 1
ATOM 980 C CA . ALA A 1 144 ? 11.274 12.118 2.031 1.00 46.62 144 ALA A CA 1
ATOM 981 C C . ALA A 1 144 ? 12.675 11.522 2.308 1.00 46.62 144 ALA A C 1
ATOM 983 O O . ALA A 1 144 ? 13.159 11.614 3.435 1.00 46.62 144 ALA A O 1
ATOM 984 N N . SER A 1 145 ? 13.314 10.905 1.305 1.00 42.31 145 SER A N 1
ATOM 985 C CA . SER A 1 145 ? 14.716 10.451 1.351 1.00 42.31 145 SER A CA 1
ATOM 986 C C . SER A 1 145 ? 15.702 11.536 0.910 1.00 42.31 145 SER A C 1
ATOM 988 O O . SER A 1 145 ? 16.894 11.418 1.178 1.00 42.31 145 SER A O 1
ATOM 990 N N . GLU A 1 146 ? 15.211 12.572 0.231 1.00 34.16 146 GLU A N 1
ATOM 991 C CA . GLU A 1 146 ? 15.997 13.698 -0.271 1.00 34.16 146 GLU A CA 1
ATOM 992 C C . GLU A 1 146 ? 15.834 14.846 0.735 1.00 34.16 146 GLU A C 1
ATOM 994 O O . GLU A 1 146 ? 15.028 15.759 0.562 1.00 34.16 146 GLU A O 1
ATOM 999 N N . SER A 1 147 ? 16.525 14.720 1.869 1.00 37.34 147 SER A N 1
ATOM 1000 C CA . SER A 1 147 ? 16.691 15.795 2.858 1.00 37.34 147 SER A CA 1
ATOM 1001 C C . SER A 1 147 ? 17.439 16.995 2.292 1.00 37.34 147 SER A C 1
ATOM 1003 O O . SER A 1 147 ? 18.463 16.740 1.615 1.00 37.34 147 SER A O 1
#

Foldseek 3Di:
DDDDDDDDDDQWDADDDDDPVLQVVLQVLQQVLLQLQLALPSLQDPSNLVLADQQADALNDGSVNSNVVSNVVSVVCVVDVPPGGDFRKGKAPWDWADWTDNVQFIKTKIWIWIAGPVPDRDTDIDIAIWTDDPHIHGNYDCVSVVD

Sequence (147 aa):
MSLAACGGGGNDQAGSPPPSSAVSTFSAALASGVAALSSAAGLASAAFADLFDANFLDAARTKSSVTAALAAEASAAQVSPDLPAFPQVGMSNVSLSDCTNTGDGIVCTMTATVTNADVDTTSVTFTTKVRYTDKVRLLGDQSASES

Radius of gyration: 17.59 Å; chains: 1; bounding box: 42×26×61 Å

Secondary structure (DSSP, 8-state):
----------S-EEPPPPPHHHHHHHHHHHHHHHHHTTSHHHHT-HHHHHTB-TT-EETTEEHHHHHHHHHHHHHHHHH-TTSPPPP-EEEEEEEEEEEEE-SSSEEEEEEEEEEETTTEEEEEEEEEEEEESSSEEE---GGGG--